Protein AF-A0A820RFM5-F1 (afdb_monomer_lite)

Secondary structure (DSSP, 8-state):
--S-EEEEETTTEEEEEEEEEEEEE-TTS-EEEEEEEEE-

Radius of gyration: 14.92 Å; chains: 1; bounding box: 30×11×41 Å

pLDDT: mean 94.26, std 7.79, range [54.5, 98.44]

InterPro domains:
  IPR013543 Calcium/calmodulin-dependent protein kinase II, association-domain [PF08332] (1-40)

Organism: NCBI:txid433720

Foldseek 3Di:
DADKDKADDPDPDIKIKHKDWDWDQDPVRDIDIDIDIDMD

Structure (mmCIF, N/CA/C/O backbone):
data_AF-A0A820RFM5-F1
#
_entry.id   AF-A0A820RFM5-F1
#
loop_
_atom_site.group_PDB
_atom_site.id
_atom_site.type_symbol
_atom_site.label_atom_id
_atom_site.label_alt_id
_atom_site.label_comp_id
_atom_site.label_asym_id
_atom_site.label_entity_id
_atom_site.label_seq_id
_atom_site.pdbx_PDB_ins_code
_atom_site.Cartn_x
_atom_site.Cartn_y
_atom_site.Cartn_z
_atom_site.occupancy
_atom_site.B_iso_or_equiv
_atom_site.auth_seq_id
_atom_site.auth_comp_id
_atom_site.auth_asym_id
_atom_site.auth_atom_id
_atom_site.pdbx_PDB_model_num
ATOM 1 N N . MET A 1 1 ? -7.576 8.763 -7.085 1.00 54.50 1 MET A N 1
ATOM 2 C CA . MET A 1 1 ? -6.991 7.616 -7.810 1.00 54.50 1 MET A CA 1
ATOM 3 C C . MET A 1 1 ? -6.261 6.763 -6.777 1.00 54.50 1 MET A C 1
ATOM 5 O O . MET A 1 1 ? -5.428 7.314 -6.075 1.00 54.50 1 MET A O 1
ATOM 9 N N . LEU A 1 2 ? -6.670 5.504 -6.564 1.00 71.44 2 LEU A N 1
ATOM 10 C CA . LEU A 1 2 ? -6.103 4.598 -5.535 1.00 71.44 2 LEU A CA 1
ATOM 11 C C . LEU A 1 2 ? -5.169 3.533 -6.125 1.00 71.44 2 LEU A C 1
ATOM 13 O O . LEU A 1 2 ? -4.584 2.740 -5.397 1.00 71.44 2 LEU A O 1
ATOM 17 N N . THR A 1 3 ? -5.065 3.485 -7.446 1.00 85.06 3 THR A N 1
ATOM 18 C CA . THR A 1 3 ? -4.235 2.516 -8.144 1.00 85.06 3 THR A CA 1
ATOM 19 C C . THR A 1 3 ? -2.784 2.983 -8.132 1.00 85.06 3 THR A C 1
ATOM 21 O O . THR A 1 3 ? -2.539 4.137 -8.500 1.00 85.06 3 THR A O 1
ATOM 24 N N . PRO A 1 4 ? -1.834 2.120 -7.733 1.00 94.06 4 PRO A N 1
ATOM 25 C CA . PRO A 1 4 ? -0.420 2.431 -7.852 1.00 94.06 4 PRO A CA 1
ATOM 26 C C . PRO A 1 4 ? -0.068 2.685 -9.320 1.00 94.06 4 PRO A C 1
ATOM 28 O O . PRO A 1 4 ? -0.599 2.031 -10.220 1.00 94.06 4 PRO A O 1
ATOM 31 N N . VAL A 1 5 ? 0.825 3.640 -9.551 1.00 95.31 5 VAL A N 1
ATOM 32 C CA . VAL A 1 5 ? 1.370 3.963 -10.869 1.00 95.31 5 VAL A CA 1
ATOM 33 C C . VAL A 1 5 ? 2.849 3.635 -10.848 1.00 95.31 5 VAL A C 1
ATOM 35 O O . VAL A 1 5 ? 3.565 4.069 -9.950 1.00 95.31 5 VAL A O 1
ATOM 38 N N . VAL A 1 6 ? 3.301 2.871 -11.836 1.00 95.94 6 VAL A N 1
ATOM 39 C CA . VAL A 1 6 ? 4.713 2.530 -12.010 1.00 95.94 6 VAL A CA 1
ATOM 40 C C . VAL A 1 6 ? 5.219 3.209 -13.273 1.00 95.94 6 VAL A C 1
ATOM 42 O O . VAL A 1 6 ? 4.614 3.084 -14.338 1.00 95.94 6 VAL A O 1
ATOM 45 N N . HIS A 1 7 ? 6.337 3.910 -13.148 1.00 95.56 7 HIS A N 1
ATOM 46 C CA . HIS A 1 7 ? 7.072 4.511 -14.249 1.00 95.56 7 HIS A CA 1
ATOM 47 C C . HIS A 1 7 ? 8.410 3.794 -14.398 1.00 95.56 7 HIS A C 1
ATOM 49 O O . HIS A 1 7 ? 9.229 3.816 -13.484 1.00 95.56 7 HIS A O 1
ATOM 55 N N . THR A 1 8 ? 8.647 3.167 -15.546 1.00 95.88 8 THR A N 1
ATOM 56 C CA . THR A 1 8 ? 9.960 2.611 -15.893 1.00 95.88 8 THR A CA 1
ATOM 57 C C . THR A 1 8 ? 10.893 3.737 -16.335 1.00 95.88 8 THR A C 1
ATOM 59 O O . THR A 1 8 ? 10.518 4.575 -17.158 1.00 95.88 8 THR A O 1
ATOM 62 N N . LEU A 1 9 ? 12.104 3.762 -15.790 1.00 94.38 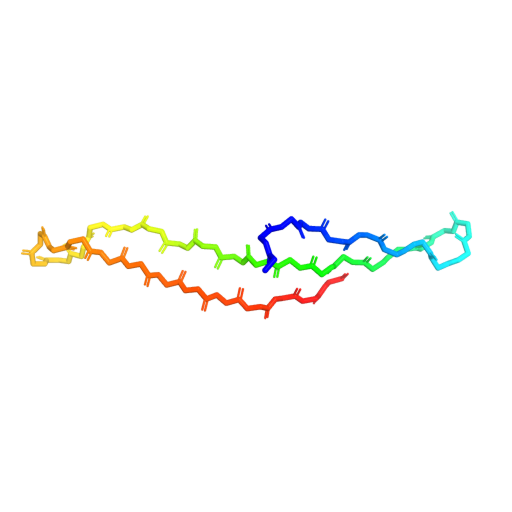9 LEU A N 1
ATOM 63 C CA . LEU A 1 9 ? 13.142 4.761 -16.026 1.00 94.38 9 LEU A CA 1
ATOM 64 C C . LEU A 1 9 ? 14.332 4.060 -16.701 1.00 94.38 9 LEU A C 1
ATOM 66 O O . LEU A 1 9 ? 15.286 3.634 -16.049 1.00 94.38 9 LEU A O 1
ATOM 70 N N . GLY A 1 10 ? 14.247 3.897 -18.021 1.00 92.50 10 GLY A N 1
ATOM 71 C CA . GLY A 1 10 ? 15.175 3.041 -18.766 1.00 92.50 10 GLY A CA 1
ATOM 72 C C . GLY A 1 10 ? 14.995 1.560 -18.417 1.00 92.50 10 GLY A C 1
ATOM 73 O O . GLY A 1 10 ? 13.909 1.150 -18.008 1.00 92.50 10 GLY A O 1
ATOM 74 N N . ASP A 1 11 ? 16.062 0.778 -18.577 1.00 93.62 11 ASP A N 1
ATOM 75 C CA . ASP A 1 11 ? 15.986 -0.690 -18.505 1.00 93.62 11 ASP A CA 1
ATOM 76 C C . ASP A 1 11 ? 16.190 -1.240 -17.081 1.00 93.62 11 ASP A C 1
ATOM 78 O O . ASP A 1 11 ? 15.647 -2.284 -16.733 1.00 93.62 11 ASP A O 1
ATOM 82 N N . GLU A 1 12 ? 16.919 -0.507 -16.233 1.00 96.06 12 GLU A N 1
ATOM 83 C CA . GLU A 1 12 ? 17.386 -0.992 -14.921 1.00 96.06 12 GLU A CA 1
ATOM 84 C C . GLU A 1 12 ? 16.741 -0.269 -13.728 1.00 96.06 12 GLU A C 1
ATOM 86 O O . GLU A 1 12 ? 17.087 -0.533 -12.576 1.00 96.06 12 GLU A O 1
ATOM 91 N N . SER A 1 13 ? 15.827 0.680 -13.962 1.00 96.50 13 SER A N 1
ATOM 92 C CA . SER A 1 13 ? 15.206 1.426 -12.866 1.00 96.50 13 SER A CA 1
ATOM 93 C C . SER A 1 13 ? 13.731 1.724 -13.090 1.00 96.50 13 SER A C 1
ATOM 95 O O . SER A 1 13 ? 13.232 1.765 -14.2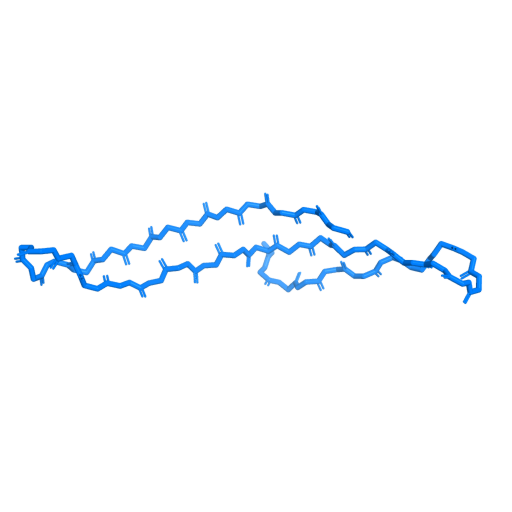13 1.00 96.50 13 SER A O 1
ATOM 97 N N . ALA A 1 14 ? 13.012 1.912 -11.989 1.00 96.94 14 ALA A N 1
ATOM 98 C CA . ALA A 1 14 ? 11.609 2.283 -11.986 1.00 96.94 14 ALA A CA 1
ATOM 99 C C . ALA A 1 14 ? 11.302 3.129 -10.749 1.00 96.94 14 ALA A C 1
ATOM 101 O O . ALA A 1 14 ? 12.003 3.054 -9.745 1.00 96.94 14 ALA A O 1
ATOM 102 N N . CYS A 1 15 ? 10.238 3.913 -10.843 1.00 97.00 15 CYS A N 1
ATOM 103 C CA . CYS A 1 15 ? 9.664 4.691 -9.758 1.00 97.00 15 CYS A CA 1
ATOM 104 C C . CYS A 1 15 ? 8.200 4.277 -9.594 1.00 97.00 15 CYS A C 1
ATOM 106 O O . CYS A 1 15 ? 7.493 4.081 -10.589 1.00 97.00 15 CYS A O 1
ATOM 108 N N . ILE A 1 16 ? 7.735 4.133 -8.357 1.00 96.75 16 ILE A N 1
ATOM 109 C CA . ILE A 1 16 ? 6.345 3.811 -8.039 1.00 96.75 16 ILE A CA 1
ATOM 110 C C . ILE A 1 16 ? 5.725 4.913 -7.185 1.00 96.75 16 ILE A C 1
ATOM 112 O O . ILE A 1 16 ? 6.261 5.293 -6.148 1.00 96.75 16 ILE A O 1
ATOM 116 N N . ALA A 1 17 ? 4.553 5.385 -7.601 1.00 96.19 17 ALA A N 1
ATOM 117 C CA . ALA A 1 17 ? 3.714 6.294 -6.836 1.00 96.19 17 ALA A CA 1
ATOM 118 C C . ALA A 1 17 ? 2.441 5.567 -6.399 1.00 96.19 17 ALA A C 1
ATOM 120 O O . ALA A 1 17 ? 1.784 4.902 -7.205 1.00 96.19 17 ALA A O 1
ATOM 121 N N . TYR A 1 18 ? 2.070 5.673 -5.127 1.00 95.50 18 TYR A N 1
ATOM 122 C CA . TYR A 1 18 ? 0.899 4.977 -4.601 1.00 95.50 18 TYR A CA 1
ATOM 123 C C . TYR A 1 18 ? 0.240 5.720 -3.440 1.00 95.50 18 TYR A C 1
ATOM 125 O O . TYR A 1 18 ? 0.826 6.586 -2.794 1.00 95.50 18 TYR A O 1
ATOM 133 N N . VAL A 1 19 ? -1.015 5.353 -3.174 1.00 96.00 19 VAL A N 1
ATOM 134 C CA . VAL A 1 19 ? -1.734 5.763 -1.968 1.00 96.00 19 VAL A CA 1
ATOM 135 C C . VAL A 1 19 ? -1.627 4.643 -0.942 1.00 96.00 19 VAL A C 1
ATOM 137 O O . VAL A 1 19 ? -2.123 3.543 -1.183 1.00 96.00 19 VAL A O 1
ATOM 140 N N . LEU A 1 20 ? -1.030 4.921 0.216 1.00 94.69 20 LEU A N 1
ATOM 141 C CA . LEU A 1 20 ? -1.080 4.024 1.365 1.00 94.69 20 LEU A CA 1
ATOM 142 C C . LEU A 1 20 ? -2.336 4.328 2.182 1.00 94.69 20 LEU A C 1
ATOM 144 O O . LEU A 1 20 ? -2.495 5.437 2.691 1.00 94.69 20 LEU A O 1
ATOM 148 N N . LEU A 1 21 ? -3.223 3.341 2.306 1.00 95.69 21 LEU A N 1
ATOM 149 C CA . LEU A 1 21 ? -4.396 3.406 3.171 1.00 95.69 21 LEU A CA 1
ATOM 150 C C . LEU A 1 21 ? -4.179 2.480 4.370 1.00 95.69 21 LEU A C 1
ATOM 152 O O . LEU A 1 21 ? -4.230 1.260 4.229 1.00 95.69 21 LEU A O 1
ATOM 156 N N . LEU A 1 22 ? -3.934 3.059 5.543 1.00 96.25 22 LEU A N 1
ATOM 157 C CA . LEU A 1 22 ? -3.802 2.321 6.792 1.00 96.25 22 LEU A CA 1
ATOM 158 C C . LEU A 1 22 ? -5.121 2.385 7.558 1.00 96.25 22 LEU A C 1
ATOM 160 O O . LEU A 1 22 ? -5.554 3.462 7.969 1.00 96.25 22 LEU A O 1
ATOM 164 N N . GLN A 1 23 ? -5.736 1.227 7.773 1.00 98.00 23 GLN A N 1
ATOM 165 C CA . GLN A 1 23 ? -6.937 1.092 8.588 1.00 98.00 23 GLN A CA 1
ATOM 166 C C . GLN A 1 23 ? -6.623 0.252 9.817 1.00 98.00 23 GLN A C 1
ATOM 168 O O . GLN A 1 23 ? -6.034 -0.823 9.711 1.00 98.00 23 GLN A O 1
ATOM 173 N N . TYR A 1 24 ? -6.988 0.760 10.986 1.00 97.69 24 TYR A N 1
ATOM 174 C CA . TYR A 1 24 ? -6.731 0.093 12.256 1.00 97.69 24 TYR A CA 1
ATOM 175 C C . TYR A 1 24 ? -7.780 0.493 13.291 1.00 97.69 24 TYR A C 1
ATOM 177 O O . TYR A 1 24 ? -8.481 1.491 13.130 1.00 97.69 24 TYR A O 1
ATOM 185 N N . ILE A 1 25 ? -7.887 -0.296 14.357 1.00 98.44 25 ILE A N 1
ATOM 186 C CA . ILE A 1 25 ? -8.653 0.070 15.549 1.00 98.44 25 ILE A CA 1
ATOM 187 C C . ILE A 1 25 ? -7.680 0.697 16.543 1.00 98.44 25 ILE A C 1
ATOM 189 O O . ILE A 1 25 ? -6.642 0.108 16.848 1.00 98.44 25 ILE A O 1
ATOM 193 N N . ASP A 1 26 ? -7.980 1.899 17.020 1.00 97.44 26 ASP A N 1
ATOM 194 C CA . ASP A 1 26 ? -7.139 2.569 18.004 1.00 97.44 26 ASP A CA 1
ATOM 195 C C . ASP A 1 26 ? -7.346 2.027 19.429 1.00 97.44 26 ASP A C 1
ATOM 197 O O . ASP A 1 26 ? -8.162 1.144 19.701 1.00 97.44 26 ASP A O 1
ATOM 201 N N . ARG A 1 27 ? -6.598 2.587 20.382 1.00 97.8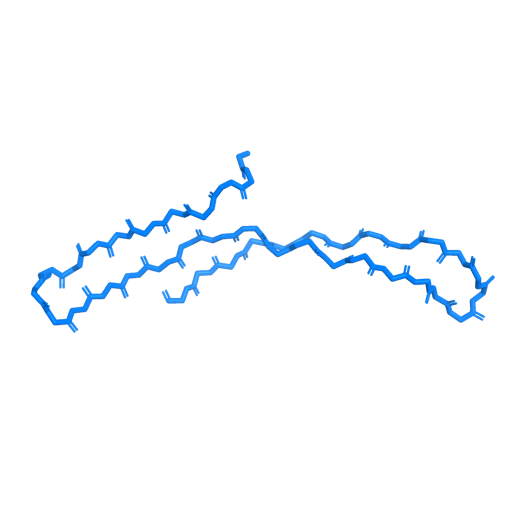8 27 ARG A N 1
ATOM 202 C CA . ARG A 1 27 ? -6.658 2.197 21.800 1.00 97.88 27 ARG A CA 1
ATOM 203 C C . ARG A 1 27 ? -8.021 2.424 22.471 1.00 97.88 27 ARG A C 1
ATOM 205 O O . ARG A 1 27 ? -8.235 1.915 23.565 1.00 97.88 27 ARG A O 1
ATOM 212 N N . HIS A 1 28 ? -8.909 3.211 21.867 1.00 98.12 28 HIS A N 1
ATOM 213 C CA . HIS A 1 28 ? -10.261 3.477 22.356 1.00 98.12 28 HIS A CA 1
ATOM 214 C C . HIS A 1 28 ? -11.308 2.591 21.665 1.00 98.12 28 HIS A C 1
ATOM 216 O O . HIS A 1 28 ? -12.502 2.761 21.903 1.00 98.12 28 HIS A O 1
ATOM 222 N N . GLY A 1 29 ? -10.880 1.643 20.824 1.00 98.00 29 GLY A N 1
ATOM 223 C CA . GLY A 1 29 ? -11.780 0.786 20.060 1.00 98.00 29 GLY A CA 1
ATOM 224 C C . GLY A 1 29 ? -12.394 1.485 18.846 1.00 98.00 29 GLY A C 1
ATOM 225 O O . GLY A 1 29 ? -13.320 0.941 18.246 1.00 98.00 29 GLY A O 1
ATOM 226 N N . GLN A 1 30 ? -11.915 2.678 18.477 1.00 98.44 30 GLN A N 1
ATOM 227 C CA . GLN A 1 30 ? -12.454 3.434 17.350 1.00 98.44 30 GLN A CA 1
ATOM 228 C C . GLN A 1 30 ? -11.719 3.072 16.061 1.00 98.44 30 GLN A C 1
ATOM 230 O O . GLN A 1 30 ? -10.494 2.940 16.036 1.00 98.44 30 GLN A O 1
ATOM 235 N N . ALA A 1 31 ? -12.477 2.906 14.978 1.00 98.31 31 ALA A N 1
ATOM 236 C CA . ALA A 1 31 ? -11.909 2.677 13.659 1.00 98.31 31 ALA A CA 1
ATOM 237 C C . ALA A 1 31 ? -11.251 3.959 13.139 1.00 98.31 31 ALA A C 1
ATOM 239 O O . ALA A 1 31 ? -11.885 5.011 13.074 1.00 98.31 31 ALA A O 1
ATOM 240 N N . GLN A 1 32 ? -9.989 3.843 12.742 1.00 98.31 32 GLN A N 1
ATOM 241 C CA . GLN A 1 32 ? -9.197 4.913 12.158 1.00 98.31 32 GLN A CA 1
ATOM 242 C C . GLN A 1 32 ? -8.820 4.561 10.722 1.00 98.31 32 GLN A C 1
ATOM 244 O O . GLN A 1 32 ? -8.613 3.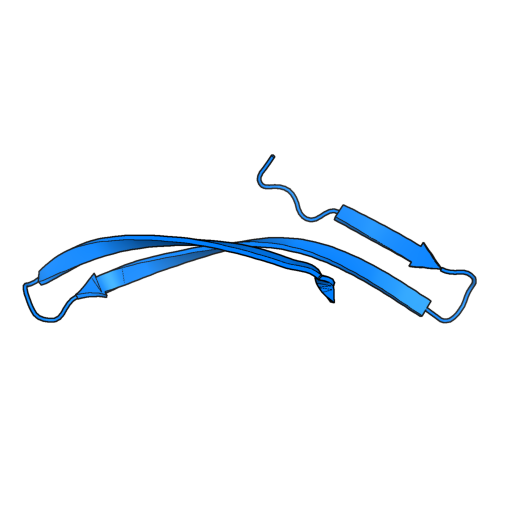395 10.377 1.00 98.31 32 GLN A O 1
ATOM 249 N N . SER A 1 33 ? -8.718 5.590 9.884 1.00 97.94 33 SER A N 1
ATOM 250 C CA . SER A 1 33 ? -8.299 5.468 8.491 1.00 97.94 33 SER A CA 1
ATOM 251 C C . SER A 1 33 ? -7.335 6.597 8.159 1.00 97.94 33 SER A C 1
ATOM 253 O O . SER A 1 33 ? -7.714 7.765 8.165 1.00 97.94 33 SER A O 1
ATOM 255 N N . VAL A 1 34 ? -6.093 6.245 7.846 1.00 97.25 34 VAL A N 1
ATOM 256 C CA . VAL A 1 34 ? -5.034 7.189 7.484 1.00 97.25 34 VAL A CA 1
ATOM 257 C C . VAL A 1 34 ? -4.677 6.984 6.021 1.00 97.25 34 VAL A C 1
ATOM 259 O O . VAL A 1 34 ? -4.476 5.853 5.582 1.00 97.25 34 VAL A O 1
ATOM 262 N N . ARG A 1 35 ? -4.611 8.081 5.266 1.00 96.12 35 ARG A N 1
ATOM 263 C CA . ARG A 1 35 ? -4.243 8.085 3.850 1.00 96.12 35 ARG A CA 1
ATOM 264 C C . ARG A 1 35 ? -2.980 8.915 3.652 1.00 96.12 35 ARG A C 1
ATOM 266 O O . ARG A 1 35 ? -2.978 10.089 4.012 1.00 96.12 35 ARG A O 1
ATOM 273 N N . THR A 1 36 ? -1.983 8.331 2.998 1.00 95.62 36 THR A N 1
ATOM 274 C CA . THR A 1 36 ? -0.740 9.016 2.618 1.00 95.62 36 THR A CA 1
ATOM 275 C C . THR A 1 36 ? -0.432 8.779 1.143 1.00 95.62 36 THR A C 1
ATOM 277 O O . THR A 1 36 ? -0.777 7.730 0.596 1.00 95.62 36 THR A O 1
ATOM 280 N N . GLU A 1 37 ? 0.185 9.760 0.491 1.00 95.69 37 GLU A N 1
ATOM 281 C CA . GLU A 1 37 ? 0.701 9.650 -0.876 1.00 95.69 37 GLU A CA 1
ATOM 282 C C . GLU A 1 37 ? 2.218 9.468 -0.806 1.00 95.69 37 GLU A C 1
ATOM 284 O O . GLU A 1 37 ? 2.905 10.245 -0.148 1.00 95.69 37 GLU A O 1
ATOM 289 N N . GLU A 1 38 ? 2.725 8.413 -1.4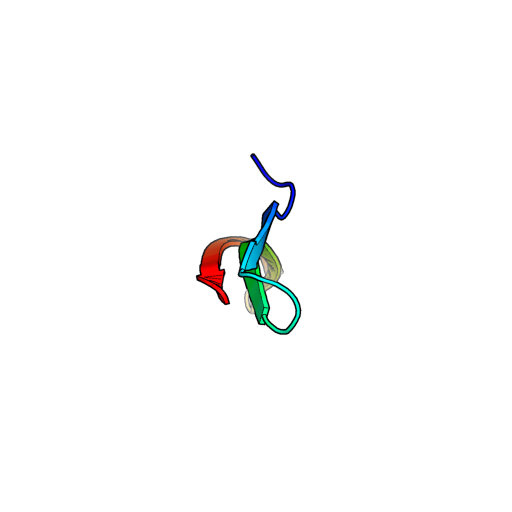39 1.00 95.00 38 GLU A N 1
ATOM 290 C CA . GLU A 1 38 ? 4.118 7.977 -1.340 1.00 95.00 38 GLU A CA 1
ATOM 291 C C . GLU A 1 38 ? 4.716 7.793 -2.738 1.00 95.00 38 GLU A C 1
ATOM 293 O O . GLU A 1 38 ? 4.029 7.328 -3.653 1.00 95.00 38 GLU A O 1
ATOM 298 N N . THR A 1 39 ? 6.011 8.092 -2.869 1.00 95.06 39 THR A N 1
ATOM 299 C CA . THR A 1 39 ? 6.814 7.826 -4.071 1.00 95.06 39 THR A CA 1
ATOM 300 C C . THR A 1 39 ? 8.098 7.114 -3.661 1.00 95.06 39 THR A C 1
ATOM 302 O O . THR A 1 39 ? 8.761 7.551 -2.718 1.00 95.06 39 THR A O 1
ATOM 305 N N . ARG A 1 40 ? 8.445 6.020 -4.344 1.00 91.25 40 ARG A N 1
ATOM 306 C CA . ARG A 1 40 ? 9.649 5.218 -4.082 1.00 91.25 40 ARG A CA 1
ATOM 307 C C . ARG A 1 40 ? 10.371 4.830 -5.359 1.00 91.25 40 ARG A C 1
A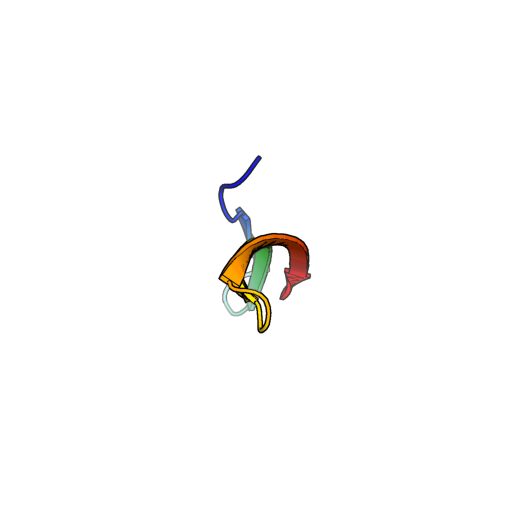TOM 309 O O . ARG A 1 40 ? 9.679 4.649 -6.386 1.00 91.25 40 ARG A O 1
#

Sequence (40 aa):
MLTPVVHTLGDESACIAYVLLLQYIDRHGQAQSVRTEETR